Protein AF-A0A9P6GXA2-F1 (afdb_monomer_lite)

pLDDT: mean 76.92, std 13.91, range [44.19, 94.94]

Secondary structure (DSSP, 8-state):
-PPPPHHHHHHHHHHGGGS-HHHHHHHHHHHHHHHHHTT-HHHHHHHHHHIIIIIS--TT-HHHHHH--HHHHHTT--S---HHHHHHHHHHHHTT-SS--HHHHHHHHHHHHHHHHHHHHHHHHHHHHHHHTT-

Structure (mmCIF, N/CA/C/O backbone):
data_AF-A0A9P6GXA2-F1
#
_entry.id   AF-A0A9P6GXA2-F1
#
loop_
_atom_site.group_PDB
_atom_site.id
_atom_site.type_symbol
_atom_site.label_atom_id
_atom_site.label_alt_id
_atom_site.label_comp_id
_atom_site.label_asym_id
_atom_site.label_entity_id
_atom_site.label_seq_id
_atom_site.pdbx_PDB_ins_code
_atom_site.Cartn_x
_atom_site.Cartn_y
_atom_site.Cartn_z
_atom_site.occupancy
_atom_site.B_iso_or_equiv
_atom_site.auth_seq_id
_atom_site.auth_comp_id
_atom_site.auth_asym_id
_atom_site.auth_atom_id
_atom_site.pdbx_PDB_model_num
ATOM 1 N N . MET A 1 1 ? -3.232 3.946 -31.362 1.00 44.94 1 MET A N 1
ATOM 2 C CA . MET A 1 1 ? -2.798 3.600 -29.996 1.00 44.94 1 MET A CA 1
ATOM 3 C C . MET A 1 1 ? -3.045 4.827 -29.152 1.00 44.94 1 MET A C 1
ATOM 5 O O . MET A 1 1 ? -2.434 5.851 -29.426 1.00 44.94 1 MET A O 1
ATOM 9 N N . GLU A 1 2 ? -4.035 4.782 -28.261 1.00 52.75 2 GLU A N 1
ATOM 10 C CA . GLU A 1 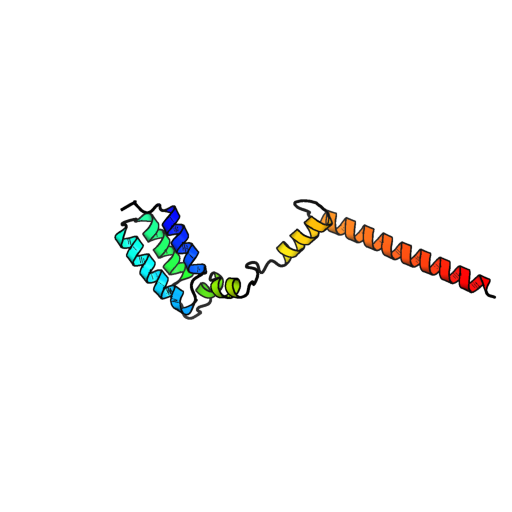2 ? -4.240 5.863 -27.295 1.00 52.75 2 GLU A CA 1
ATOM 11 C C . GLU A 1 2 ? -2.996 5.934 -26.415 1.00 52.75 2 GLU A C 1
ATOM 13 O O . GLU A 1 2 ? -2.642 4.933 -25.799 1.00 52.75 2 GLU A O 1
ATOM 18 N N . HIS A 1 3 ? -2.329 7.090 -26.384 1.00 58.34 3 HIS A N 1
ATOM 19 C CA . HIS A 1 3 ? -1.252 7.331 -25.431 1.00 58.34 3 HIS A CA 1
ATOM 20 C C . HIS A 1 3 ? -1.771 7.015 -24.033 1.00 58.34 3 HIS A C 1
ATOM 22 O O . HIS A 1 3 ? -2.741 7.631 -23.572 1.00 58.34 3 HIS A O 1
ATOM 28 N N . LEU A 1 4 ? -1.148 6.045 -23.365 1.00 63.56 4 LEU A N 1
ATOM 29 C CA . LEU A 1 4 ? -1.605 5.664 -22.046 1.00 63.56 4 LEU A CA 1
ATOM 30 C C . LEU A 1 4 ? -1.426 6.846 -21.088 1.00 63.56 4 LEU A C 1
ATOM 32 O O . LEU A 1 4 ? -0.326 7.344 -20.854 1.00 63.56 4 LEU A O 1
ATOM 36 N N . SER A 1 5 ? -2.538 7.309 -20.525 1.00 79.44 5 SER A N 1
ATOM 37 C CA . SER A 1 5 ? -2.517 8.344 -19.500 1.00 79.44 5 SER A CA 1
ATOM 38 C C . SER A 1 5 ? -1.617 7.901 -18.343 1.00 79.44 5 SER A C 1
ATOM 40 O O . SER A 1 5 ? -1.775 6.789 -17.838 1.00 79.44 5 SER A O 1
ATOM 42 N N . ILE A 1 6 ? -0.745 8.790 -17.853 1.00 82.25 6 ILE A N 1
ATOM 43 C CA . ILE A 1 6 ? 0.067 8.593 -16.633 1.00 82.25 6 ILE A CA 1
ATOM 44 C C . ILE A 1 6 ? -0.784 8.003 -15.495 1.00 82.25 6 ILE A C 1
ATOM 46 O O . ILE A 1 6 ? -0.375 7.077 -14.797 1.00 82.25 6 ILE A O 1
ATOM 50 N N . LYS A 1 7 ? -2.033 8.472 -15.370 1.00 85.75 7 LYS A N 1
ATOM 51 C CA . LYS A 1 7 ? -3.023 7.987 -14.400 1.00 85.75 7 LYS A CA 1
ATOM 52 C C . LYS A 1 7 ? -3.252 6.477 -14.479 1.00 85.75 7 LYS A C 1
ATOM 54 O O . LYS A 1 7 ? -3.468 5.840 -13.452 1.00 85.75 7 LYS A O 1
ATOM 59 N N . MET A 1 8 ? -3.272 5.909 -15.680 1.00 87.75 8 MET A N 1
ATOM 60 C CA . MET A 1 8 ? -3.495 4.482 -15.880 1.00 87.75 8 MET A CA 1
ATOM 61 C C . MET A 1 8 ? -2.277 3.670 -15.452 1.00 87.75 8 MET A C 1
ATOM 63 O O . MET A 1 8 ? -2.442 2.683 -14.742 1.00 87.75 8 MET A O 1
ATOM 67 N N . VAL A 1 9 ? -1.065 4.106 -15.798 1.00 85.50 9 VAL A N 1
ATOM 68 C CA . VAL A 1 9 ? 0.133 3.376 -15.369 1.00 85.50 9 VAL A CA 1
ATOM 69 C C . VAL A 1 9 ? 0.285 3.416 -13.854 1.00 85.50 9 VAL A C 1
ATOM 71 O O . VAL A 1 9 ? 0.537 2.386 -13.239 1.00 85.50 9 VAL A O 1
ATOM 74 N N . VAL A 1 10 ? 0.030 4.565 -13.224 1.00 89.12 10 VAL A N 1
ATOM 75 C CA . VAL A 1 10 ? 0.021 4.666 -11.757 1.00 89.12 10 VAL A CA 1
ATOM 76 C C . VAL A 1 10 ? -0.966 3.665 -11.147 1.00 89.12 10 VAL A C 1
ATOM 78 O O . VAL A 1 10 ? -0.633 2.972 -10.188 1.00 89.12 10 VAL A O 1
ATOM 81 N N . LYS A 1 11 ? -2.163 3.511 -11.731 1.00 92.12 11 LYS A N 1
ATOM 82 C CA . LYS A 1 11 ? -3.118 2.478 -11.299 1.00 92.12 11 LYS A CA 1
ATOM 83 C C . LYS A 1 11 ? -2.575 1.060 -11.488 1.00 92.12 11 LYS A C 1
ATOM 85 O O . LYS A 1 11 ? -2.796 0.229 -10.614 1.00 92.12 11 LYS A O 1
ATOM 90 N N . MET A 1 12 ? -1.872 0.782 -12.586 1.00 92.88 12 MET A N 1
ATOM 91 C CA . MET A 1 12 ? -1.249 -0.525 -12.828 1.00 92.88 12 MET A CA 1
ATOM 92 C C . MET A 1 12 ? -0.166 -0.834 -11.785 1.00 92.88 12 MET A C 1
ATOM 94 O O . MET A 1 12 ? -0.146 -1.941 -11.254 1.00 92.88 12 MET A O 1
ATOM 98 N N . ILE A 1 13 ? 0.661 0.146 -11.410 1.00 92.81 13 ILE A N 1
ATOM 99 C CA . ILE A 1 13 ? 1.657 -0.003 -10.334 1.00 92.81 13 ILE A CA 1
ATOM 100 C C . ILE A 1 13 ? 0.957 -0.341 -9.014 1.00 92.81 13 ILE A C 1
ATOM 102 O O . ILE A 1 13 ? 1.285 -1.337 -8.376 1.00 92.81 13 ILE A O 1
ATOM 106 N N . LEU A 1 14 ? -0.076 0.421 -8.638 1.00 93.00 14 LEU A N 1
ATOM 107 C CA . LEU A 1 14 ? -0.856 0.153 -7.422 1.00 93.00 14 LEU A CA 1
ATOM 108 C C . LEU A 1 14 ? -1.556 -1.215 -7.458 1.00 93.00 14 LEU A C 1
ATOM 110 O O . LEU A 1 14 ? -1.714 -1.863 -6.421 1.00 93.00 14 LEU A O 1
ATOM 114 N N . SER A 1 15 ? -1.961 -1.677 -8.643 1.00 94.94 15 SER A N 1
ATOM 115 C CA . SER A 1 15 ? -2.633 -2.967 -8.817 1.00 94.94 15 SER A CA 1
ATOM 116 C C . SER A 1 15 ? -1.736 -4.169 -8.517 1.00 94.94 15 SER A C 1
ATOM 118 O O . SER A 1 15 ? -2.258 -5.230 -8.177 1.00 94.94 15 SER A O 1
ATOM 120 N N . LEU A 1 16 ? -0.405 -3.996 -8.517 1.00 94.75 16 LEU A N 1
ATOM 121 C CA . LEU A 1 16 ? 0.535 -5.033 -8.080 1.00 94.75 16 LEU A CA 1
ATOM 122 C C . LEU A 1 16 ? 0.247 -5.507 -6.648 1.00 94.75 16 LEU A C 1
ATOM 124 O O . LEU A 1 16 ? 0.560 -6.643 -6.304 1.00 94.75 16 LEU A O 1
ATOM 128 N N . SER A 1 17 ? -0.392 -4.673 -5.817 1.00 93.38 17 SER A N 1
ATOM 129 C CA . SER A 1 17 ? -0.768 -5.042 -4.444 1.00 93.38 17 SER A CA 1
ATOM 130 C C . SER A 1 17 ? -1.799 -6.173 -4.388 1.00 93.38 17 SER A C 1
ATOM 132 O O . SER A 1 17 ? -1.908 -6.852 -3.369 1.00 93.38 17 SER A O 1
ATOM 134 N N . PHE A 1 18 ? -2.519 -6.411 -5.485 1.00 94.62 18 PHE A N 1
ATOM 135 C CA . PHE A 1 18 ? -3.509 -7.476 -5.633 1.00 94.62 18 PHE A CA 1
ATOM 136 C C . PHE A 1 18 ? -2.981 -8.681 -6.418 1.00 94.62 18 PHE A C 1
ATOM 138 O O . PHE A 1 18 ? -3.760 -9.560 -6.771 1.00 94.62 18 PHE A O 1
ATOM 145 N N . VAL A 1 19 ? -1.684 -8.741 -6.716 1.00 94.06 19 VAL A N 1
ATOM 146 C CA . VAL A 1 19 ? -1.073 -9.900 -7.378 1.00 94.06 19 VAL A CA 1
ATOM 147 C C . VAL A 1 19 ? -0.605 -10.897 -6.306 1.00 94.06 19 VAL A C 1
ATOM 149 O O . VAL A 1 19 ? -0.109 -10.458 -5.264 1.00 94.06 19 VAL A O 1
ATOM 152 N N . PRO A 1 20 ? -0.742 -12.221 -6.512 1.00 92.81 20 PRO A N 1
ATOM 153 C CA . PRO A 1 20 ? -0.181 -13.217 -5.600 1.00 92.81 20 PRO A CA 1
ATOM 154 C C . PRO A 1 20 ? 1.317 -12.996 -5.377 1.00 92.81 20 PRO A C 1
ATOM 156 O O . PRO A 1 20 ? 2.041 -12.734 -6.333 1.00 92.81 20 PRO A O 1
ATOM 159 N N . LEU A 1 21 ? 1.803 -13.146 -4.139 1.00 89.19 21 LEU A N 1
ATOM 160 C CA . LEU A 1 21 ? 3.204 -12.867 -3.775 1.00 89.19 21 LEU A CA 1
ATOM 161 C C . LEU A 1 21 ? 4.224 -13.549 -4.701 1.00 89.19 21 LEU A C 1
ATOM 163 O O . LEU A 1 21 ? 5.208 -12.924 -5.091 1.00 89.19 21 LEU A O 1
ATOM 167 N N . ASN A 1 22 ? 3.951 -14.795 -5.093 1.00 89.19 22 ASN A N 1
ATOM 168 C CA . ASN A 1 22 ? 4.813 -15.584 -5.978 1.00 89.19 22 ASN A CA 1
ATOM 169 C C . ASN A 1 22 ? 4.893 -15.012 -7.406 1.00 89.19 22 ASN A C 1
ATOM 171 O O . ASN A 1 22 ? 5.892 -15.207 -8.093 1.00 89.19 22 ASN A O 1
ATOM 175 N N . ASP A 1 23 ? 3.866 -14.276 -7.832 1.00 92.31 23 ASP A N 1
ATOM 176 C CA . ASP A 1 23 ? 3.725 -13.755 -9.191 1.00 92.31 23 ASP A CA 1
ATOM 177 C C . ASP A 1 23 ? 4.030 -12.252 -9.287 1.00 92.31 23 ASP A C 1
ATOM 179 O O . ASP A 1 23 ? 4.277 -11.749 -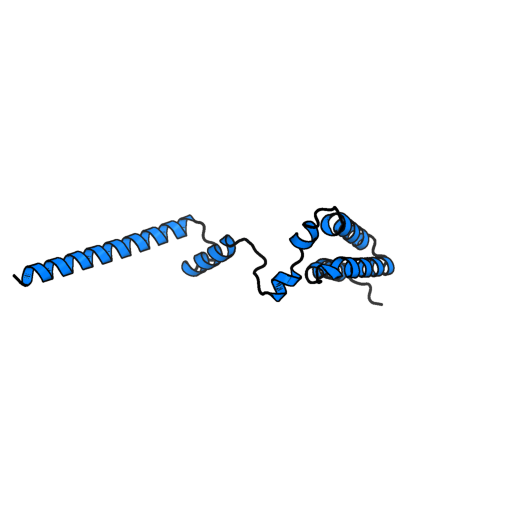10.385 1.00 92.31 23 ASP A O 1
ATOM 183 N N . VAL A 1 24 ? 4.048 -11.517 -8.164 1.00 91.94 24 VAL A N 1
ATOM 184 C CA . VAL A 1 24 ? 4.242 -10.051 -8.118 1.00 91.94 24 VAL A CA 1
ATOM 185 C C . VAL A 1 24 ? 5.469 -9.618 -8.916 1.00 91.94 24 VAL A C 1
ATOM 187 O O . VAL A 1 24 ? 5.370 -8.710 -9.739 1.00 91.94 24 VAL A O 1
ATOM 190 N N . LEU A 1 25 ? 6.614 -10.279 -8.719 1.00 91.19 25 LEU A N 1
ATOM 191 C CA . LEU A 1 25 ? 7.860 -9.930 -9.409 1.00 91.19 25 LEU A CA 1
ATOM 192 C C . LEU A 1 25 ? 7.776 -10.184 -10.922 1.00 91.19 25 LEU A C 1
ATOM 194 O O . LEU A 1 25 ? 8.290 -9.397 -11.718 1.00 91.19 25 LEU A O 1
ATOM 198 N N . ILE A 1 26 ? 7.079 -11.248 -11.328 1.00 92.31 26 ILE A N 1
ATOM 199 C CA . ILE A 1 26 ? 6.876 -11.601 -12.737 1.00 92.31 26 ILE A CA 1
ATOM 200 C C . ILE A 1 26 ? 5.986 -10.552 -13.412 1.00 92.31 26 ILE A C 1
ATOM 202 O O . ILE A 1 26 ? 6.296 -10.072 -14.506 1.00 92.31 26 ILE A O 1
ATOM 206 N N . VAL A 1 27 ? 4.886 -10.168 -12.761 1.00 94.38 27 VAL A N 1
ATOM 207 C CA . VAL A 1 27 ? 3.954 -9.158 -13.279 1.00 94.38 27 VAL A CA 1
ATOM 208 C C . VAL A 1 27 ? 4.604 -7.774 -13.305 1.00 94.38 27 VAL A C 1
ATOM 210 O O . VAL A 1 27 ? 4.467 -7.062 -14.299 1.00 94.38 27 VAL A O 1
ATOM 213 N N . ALA A 1 28 ? 5.382 -7.417 -12.282 1.00 93.50 28 ALA A N 1
ATOM 214 C CA . ALA A 1 28 ? 6.138 -6.169 -12.246 1.00 93.50 28 ALA A CA 1
ATOM 215 C C . ALA A 1 28 ? 7.150 -6.078 -13.402 1.00 93.50 28 ALA A C 1
ATOM 217 O O . ALA A 1 28 ? 7.224 -5.054 -14.080 1.00 93.50 28 ALA A O 1
ATOM 218 N N . ALA A 1 29 ? 7.873 -7.162 -13.702 1.00 93.00 29 ALA A N 1
ATOM 219 C CA . ALA A 1 29 ? 8.796 -7.199 -14.835 1.00 93.00 29 ALA A CA 1
ATOM 220 C C . ALA A 1 29 ? 8.082 -7.010 -16.188 1.00 93.00 29 ALA A C 1
ATOM 222 O O . ALA A 1 29 ? 8.612 -6.343 -17.080 1.00 93.00 29 ALA A O 1
ATOM 223 N N . ARG A 1 30 ? 6.868 -7.559 -16.348 1.00 94.12 30 ARG A N 1
ATOM 224 C CA . ARG A 1 30 ? 6.032 -7.335 -17.542 1.00 94.12 30 ARG A CA 1
ATOM 225 C C . ARG A 1 30 ? 5.577 -5.881 -17.647 1.00 94.12 30 ARG A C 1
ATOM 227 O O . ARG A 1 30 ? 5.687 -5.296 -18.720 1.00 94.12 30 ARG A O 1
ATOM 234 N N . LEU A 1 31 ? 5.130 -5.295 -16.536 1.00 92.81 31 LEU A N 1
ATOM 235 C CA . LEU A 1 31 ? 4.718 -3.894 -16.484 1.00 92.81 31 LEU A CA 1
ATOM 236 C C . LEU A 1 31 ? 5.879 -2.954 -16.841 1.00 92.81 31 LEU A C 1
ATOM 238 O O . LEU A 1 31 ? 5.688 -2.039 -17.633 1.00 92.81 31 LEU A O 1
ATOM 242 N N . LYS A 1 32 ? 7.098 -3.226 -16.357 1.00 92.12 32 LYS A N 1
ATOM 243 C CA . LYS A 1 32 ? 8.291 -2.446 -16.720 1.00 92.12 32 LYS A CA 1
ATOM 244 C C . LYS A 1 32 ? 8.534 -2.417 -18.230 1.00 92.12 32 LYS A C 1
ATOM 246 O O . LYS A 1 32 ? 8.779 -1.350 -18.782 1.00 92.12 32 LYS A O 1
ATOM 251 N N . ARG A 1 33 ? 8.450 -3.572 -18.905 1.00 91.75 33 ARG A N 1
ATOM 252 C CA . ARG A 1 33 ? 8.628 -3.651 -20.369 1.00 91.75 33 ARG A CA 1
ATOM 253 C C . ARG A 1 33 ? 7.600 -2.799 -21.103 1.00 91.75 33 ARG A C 1
ATOM 255 O O . ARG A 1 33 ? 7.974 -2.016 -21.965 1.00 91.75 33 ARG A O 1
ATOM 262 N N . TYR A 1 34 ? 6.342 -2.895 -20.689 1.00 88.75 34 TYR A N 1
ATOM 263 C CA . TYR A 1 34 ? 5.260 -2.107 -21.266 1.00 88.75 34 TYR A CA 1
ATOM 264 C C . TYR A 1 34 ? 5.472 -0.590 -21.083 1.00 88.75 34 TYR A C 1
ATOM 266 O O . TYR A 1 34 ? 5.282 0.182 -22.015 1.00 88.75 34 TYR A O 1
ATOM 274 N N . ILE A 1 35 ? 5.953 -0.148 -19.914 1.00 89.38 35 ILE A N 1
ATOM 275 C CA . ILE A 1 35 ? 6.273 1.270 -19.657 1.00 89.38 35 ILE A CA 1
ATOM 276 C C . ILE A 1 35 ? 7.404 1.775 -20.566 1.00 89.38 35 ILE A C 1
ATOM 278 O O . ILE A 1 35 ? 7.349 2.908 -21.049 1.00 89.38 35 ILE A O 1
ATOM 282 N N . ILE A 1 36 ? 8.418 0.939 -20.807 1.00 89.31 36 ILE A N 1
ATOM 283 C CA . ILE A 1 36 ? 9.538 1.261 -21.703 1.00 89.31 36 ILE A CA 1
ATOM 284 C C . ILE A 1 36 ? 9.048 1.413 -23.150 1.00 89.31 36 ILE A C 1
ATOM 286 O O . ILE A 1 36 ? 9.447 2.358 -23.831 1.00 89.31 36 ILE A O 1
ATOM 290 N N . GLU A 1 37 ? 8.171 0.517 -23.611 1.00 87.38 37 GLU A N 1
ATOM 291 C CA . GLU A 1 37 ? 7.573 0.570 -24.954 1.00 87.38 37 GLU A CA 1
ATOM 292 C C . GLU A 1 37 ? 6.781 1.868 -25.178 1.00 87.38 37 GLU A C 1
ATOM 294 O O . GLU A 1 37 ? 6.881 2.478 -26.244 1.00 87.38 37 GLU A O 1
ATOM 299 N N . GLU A 1 38 ? 6.095 2.349 -24.140 1.00 80.88 38 GLU A N 1
ATOM 300 C CA . GLU A 1 38 ? 5.285 3.569 -24.179 1.00 80.88 38 GLU A CA 1
ATOM 301 C C . GLU A 1 38 ? 6.111 4.873 -24.096 1.00 80.88 38 GLU A C 1
ATOM 303 O O . GLU A 1 38 ? 5.563 5.973 -24.197 1.00 80.88 38 GLU A O 1
ATOM 308 N N . LYS A 1 39 ? 7.440 4.769 -23.924 1.00 79.44 39 LYS A N 1
ATOM 309 C CA . LYS A 1 39 ? 8.413 5.884 -23.887 1.00 79.44 39 LYS A CA 1
ATOM 310 C C . LYS A 1 39 ? 8.089 6.997 -22.878 1.00 79.44 39 LYS A C 1
ATOM 312 O O . LYS A 1 39 ? 8.481 8.148 -23.069 1.00 79.44 39 LYS A O 1
ATOM 317 N N . SER A 1 40 ? 7.399 6.673 -21.785 1.00 80.69 40 SER A N 1
ATOM 318 C CA . SER A 1 40 ? 7.081 7.643 -20.732 1.00 80.69 40 SER A CA 1
ATOM 319 C C . SER A 1 40 ? 8.191 7.690 -19.678 1.00 80.69 40 SER A C 1
ATOM 321 O O . SER A 1 40 ? 8.249 6.843 -18.788 1.00 80.69 40 SER A O 1
ATOM 323 N N . VAL A 1 41 ? 9.076 8.688 -19.778 1.00 84.06 41 VAL A N 1
ATOM 324 C CA . VAL A 1 41 ? 10.242 8.839 -18.884 1.00 84.06 41 VAL A CA 1
ATOM 325 C C . VAL A 1 41 ? 9.819 9.032 -17.425 1.00 84.06 41 VAL A C 1
ATOM 327 O O . VAL A 1 41 ? 10.310 8.318 -16.557 1.00 84.06 41 VAL A O 1
ATOM 330 N N . ASP A 1 42 ? 8.860 9.922 -17.152 1.00 85.69 42 ASP A N 1
ATOM 331 C CA . ASP A 1 42 ? 8.413 10.218 -15.780 1.00 85.69 42 ASP A CA 1
ATOM 332 C C . ASP A 1 42 ? 7.866 8.976 -15.067 1.00 85.69 42 ASP A C 1
ATOM 334 O O . ASP A 1 42 ? 8.138 8.713 -13.894 1.00 85.69 42 ASP A O 1
ATOM 338 N N . VAL A 1 43 ? 7.091 8.183 -15.804 1.00 87.06 43 VAL A N 1
ATOM 339 C CA . VAL A 1 43 ? 6.469 6.963 -15.298 1.00 87.06 43 VAL A CA 1
ATOM 340 C C . VAL A 1 43 ? 7.502 5.859 -15.108 1.00 87.06 43 VAL A C 1
ATOM 342 O O . VAL A 1 43 ? 7.405 5.097 -14.147 1.00 87.06 43 VAL A O 1
ATOM 345 N N . LEU A 1 44 ? 8.502 5.786 -15.989 1.00 90.31 44 LEU A N 1
ATOM 346 C CA . LEU A 1 44 ? 9.622 4.871 -15.826 1.00 90.31 44 LEU A CA 1
ATOM 347 C C . LEU A 1 44 ? 10.420 5.207 -14.562 1.00 90.31 44 LEU A C 1
ATOM 349 O O . LEU A 1 44 ? 10.646 4.309 -13.758 1.00 90.31 44 LEU A O 1
ATOM 353 N N . CYS A 1 45 ? 10.751 6.480 -14.325 1.00 90.69 45 CYS A N 1
ATOM 354 C CA . CYS A 1 45 ? 11.438 6.904 -13.102 1.00 90.69 45 CYS A CA 1
ATOM 355 C C . CYS A 1 45 ? 10.634 6.561 -11.839 1.00 90.69 45 CYS A C 1
ATOM 357 O O . CYS A 1 45 ? 11.193 6.055 -10.866 1.00 90.69 45 CYS A O 1
ATOM 359 N N . LEU A 1 46 ? 9.313 6.779 -11.860 1.00 90.31 46 LEU A N 1
ATOM 360 C CA . LEU A 1 46 ? 8.428 6.377 -10.764 1.00 90.31 46 LEU A CA 1
ATOM 361 C C . LEU A 1 46 ? 8.463 4.860 -10.532 1.00 90.31 46 LEU A C 1
ATOM 363 O O . LEU A 1 46 ? 8.531 4.407 -9.389 1.00 90.31 46 LEU A O 1
ATOM 367 N N . PHE A 1 47 ? 8.399 4.075 -11.609 1.00 92.62 47 PHE A N 1
ATOM 368 C CA . PHE A 1 47 ? 8.435 2.620 -11.524 1.00 92.62 47 PHE A CA 1
ATOM 369 C C . PHE A 1 47 ? 9.777 2.116 -10.989 1.00 92.62 47 PHE A C 1
ATOM 371 O O . PHE A 1 47 ? 9.799 1.204 -10.171 1.00 92.62 47 PHE A O 1
ATOM 378 N N . GLU A 1 48 ? 10.891 2.698 -11.427 1.00 92.00 48 GLU A N 1
ATOM 379 C CA . GLU A 1 48 ? 12.233 2.324 -10.977 1.00 92.00 48 GLU A CA 1
ATOM 380 C C . GLU A 1 48 ? 12.441 2.633 -9.498 1.00 92.00 48 GLU A C 1
ATOM 382 O O . GLU A 1 48 ? 12.896 1.762 -8.761 1.00 92.00 48 GLU A O 1
ATOM 387 N N . TRP A 1 49 ? 11.999 3.806 -9.035 1.00 91.81 49 TRP A N 1
ATOM 388 C CA . TRP A 1 49 ? 11.968 4.114 -7.606 1.00 91.81 49 TRP A CA 1
ATOM 389 C C . TRP A 1 49 ? 11.137 3.087 -6.823 1.00 91.81 49 TRP A C 1
ATOM 391 O O . TRP A 1 49 ? 11.602 2.548 -5.818 1.00 91.81 49 TRP A O 1
ATOM 401 N N . PHE A 1 50 ? 9.927 2.768 -7.300 1.00 91.31 50 PHE A N 1
ATOM 402 C CA . PHE A 1 50 ? 9.070 1.769 -6.658 1.00 91.31 50 PHE A CA 1
ATOM 403 C C . PHE A 1 50 ? 9.738 0.390 -6.628 1.00 91.31 50 PHE A C 1
ATOM 405 O O . PHE A 1 50 ? 9.652 -0.325 -5.631 1.00 91.31 50 PHE A O 1
ATOM 412 N N . GLN A 1 51 ? 10.421 0.020 -7.709 1.00 90.75 51 GLN A N 1
ATOM 413 C CA . GLN A 1 51 ? 11.129 -1.244 -7.813 1.00 90.75 51 GLN A CA 1
ATOM 414 C C . GLN A 1 51 ? 12.235 -1.345 -6.760 1.00 90.75 51 GLN A C 1
ATOM 416 O O . GLN A 1 51 ? 12.277 -2.335 -6.030 1.00 90.75 51 GLN A O 1
ATOM 421 N N . THR A 1 52 ? 13.072 -0.321 -6.628 1.00 88.62 52 THR A N 1
ATOM 422 C CA . THR A 1 52 ? 14.158 -0.307 -5.643 1.00 88.62 52 THR A CA 1
ATOM 423 C C . THR A 1 52 ? 13.640 -0.277 -4.208 1.00 88.62 52 THR A C 1
ATOM 425 O O . THR A 1 52 ? 14.117 -1.021 -3.350 1.00 88.62 52 THR A O 1
ATOM 428 N N . GLU A 1 53 ? 12.607 0.516 -3.931 1.00 88.00 53 GLU A N 1
ATOM 429 C CA . GLU A 1 53 ? 12.116 0.660 -2.563 1.00 88.00 53 GLU A CA 1
ATOM 430 C C . GLU A 1 53 ? 11.313 -0.565 -2.096 1.00 88.00 53 GLU A C 1
ATOM 432 O O . GLU A 1 53 ? 11.491 -1.028 -0.964 1.00 88.00 53 GLU A O 1
ATOM 437 N N . TYR A 1 54 ? 10.461 -1.119 -2.969 1.00 88.00 54 TYR A N 1
ATOM 438 C CA . TYR A 1 54 ? 9.397 -2.056 -2.592 1.00 88.00 54 TYR A CA 1
ATOM 439 C C . TYR A 1 54 ? 9.470 -3.448 -3.233 1.00 88.00 54 TYR A C 1
ATOM 441 O O . TYR A 1 54 ? 8.791 -4.349 -2.726 1.00 88.00 54 TYR A O 1
ATOM 449 N N . LEU A 1 55 ? 10.248 -3.643 -4.308 1.00 85.69 55 LEU A N 1
ATOM 450 C CA . LEU A 1 55 ? 10.360 -4.924 -5.029 1.00 85.69 55 LEU A CA 1
ATOM 451 C C . LEU A 1 55 ? 11.745 -5.580 -4.942 1.00 85.69 55 LEU A C 1
ATOM 453 O O . LEU A 1 55 ? 11.831 -6.791 -5.136 1.00 85.69 55 LEU A O 1
ATOM 457 N N . GLU A 1 56 ? 12.820 -4.829 -4.692 1.00 78.31 56 GLU A N 1
ATOM 458 C CA . GLU A 1 56 ? 14.171 -5.397 -4.662 1.00 78.31 56 GLU A CA 1
ATOM 459 C C . GLU A 1 56 ? 14.358 -6.421 -3.529 1.00 78.31 56 GLU A C 1
ATOM 461 O O . GLU A 1 56 ? 13.977 -6.216 -2.371 1.00 78.31 56 GLU A O 1
ATOM 466 N N . ASN A 1 57 ? 14.955 -7.553 -3.918 1.00 59.88 57 ASN A N 1
ATOM 467 C CA . ASN A 1 57 ? 15.170 -8.759 -3.124 1.00 59.88 57 ASN A CA 1
ATOM 468 C C . ASN A 1 57 ? 16.336 -8.590 -2.146 1.00 59.88 57 ASN A C 1
ATOM 470 O O . ASN A 1 57 ? 17.340 -9.295 -2.253 1.00 59.88 57 ASN A O 1
ATOM 474 N N . ASP A 1 58 ? 16.215 -7.682 -1.182 1.00 55.50 58 ASP A N 1
ATOM 475 C CA . ASP A 1 58 ? 17.069 -7.788 -0.006 1.00 55.50 58 ASP A CA 1
ATOM 476 C C . ASP A 1 58 ? 16.504 -8.876 0.920 1.00 55.50 58 ASP A C 1
ATOM 478 O O . ASP A 1 58 ? 15.287 -8.982 1.123 1.00 55.50 58 ASP A O 1
ATOM 482 N N . VAL A 1 59 ? 17.399 -9.711 1.446 1.00 49.56 59 VAL A N 1
ATOM 483 C CA . VAL A 1 59 ? 17.239 -11.107 1.917 1.00 49.56 59 VAL A CA 1
ATOM 484 C C . VAL A 1 59 ? 16.191 -11.294 3.036 1.00 49.56 59 VAL A C 1
ATOM 486 O O . VAL A 1 59 ? 15.905 -12.406 3.474 1.00 49.56 59 VAL A O 1
ATOM 489 N N . SER A 1 60 ? 15.539 -10.217 3.479 1.00 53.62 60 SER A N 1
ATOM 490 C CA . SER A 1 60 ? 14.496 -10.232 4.500 1.00 53.62 60 SER A CA 1
ATOM 491 C C . SER A 1 60 ? 13.050 -10.244 3.995 1.00 53.62 60 SER A C 1
ATOM 493 O O . SER A 1 60 ? 12.192 -10.371 4.851 1.00 53.62 60 SER A O 1
ATOM 495 N N . SER A 1 61 ? 12.738 -10.130 2.690 1.00 58.47 61 SER A N 1
ATOM 496 C CA . SER A 1 61 ? 11.398 -10.327 2.047 1.00 58.47 61 SER A CA 1
ATOM 497 C C . SER A 1 61 ? 10.139 -9.679 2.689 1.00 58.47 61 SER A C 1
ATOM 499 O O . SER A 1 61 ? 9.033 -9.779 2.157 1.00 58.47 61 SER A O 1
ATOM 501 N N . LYS A 1 62 ? 10.279 -8.922 3.783 1.00 65.38 62 LYS A N 1
ATOM 502 C CA . LYS A 1 62 ? 9.196 -8.276 4.540 1.00 65.38 62 LYS A CA 1
ATOM 503 C C . LYS A 1 62 ? 8.566 -7.114 3.778 1.00 65.38 62 LYS A C 1
ATOM 505 O O . LYS A 1 62 ? 7.432 -6.747 4.067 1.00 65.38 62 LYS A O 1
ATOM 510 N N . LYS A 1 63 ? 9.284 -6.550 2.801 1.00 77.25 63 LYS A N 1
ATOM 511 C CA . LYS A 1 63 ? 8.849 -5.377 2.039 1.00 77.25 63 LYS A CA 1
ATOM 512 C C . LYS A 1 63 ? 7.621 -5.674 1.182 1.00 77.25 63 LYS A C 1
ATOM 514 O O . LYS A 1 63 ? 6.626 -4.982 1.328 1.00 77.25 63 LYS A O 1
ATOM 519 N N . ILE A 1 64 ? 7.644 -6.729 0.362 1.00 85.12 64 ILE A N 1
ATOM 520 C CA . ILE A 1 64 ? 6.489 -7.090 -0.483 1.00 85.12 64 ILE A CA 1
ATOM 521 C C . ILE A 1 64 ? 5.289 -7.473 0.386 1.00 85.12 64 ILE A C 1
ATOM 523 O O . ILE A 1 64 ? 4.178 -7.005 0.158 1.00 85.12 64 ILE A O 1
ATOM 527 N N . VAL A 1 65 ? 5.525 -8.261 1.437 1.00 83.44 65 VAL A N 1
ATOM 528 C CA . VAL A 1 65 ? 4.479 -8.687 2.381 1.00 83.44 65 VAL A CA 1
ATOM 529 C C . VAL A 1 65 ? 3.821 -7.499 3.096 1.00 83.44 65 VAL A C 1
ATOM 531 O O . VAL A 1 65 ? 2.644 -7.571 3.438 1.00 83.44 65 VAL A O 1
ATOM 534 N N . PHE A 1 66 ? 4.550 -6.400 3.309 1.00 82.31 66 PHE A N 1
ATOM 535 C CA . PHE A 1 66 ? 4.030 -5.209 3.979 1.00 82.31 66 PHE A CA 1
ATOM 536 C C . PHE A 1 66 ? 2.921 -4.505 3.182 1.00 82.31 66 PHE A C 1
ATOM 538 O O . PHE A 1 66 ? 1.916 -4.108 3.770 1.00 82.31 66 PHE A O 1
ATOM 545 N N . TRP A 1 67 ? 3.085 -4.352 1.865 1.00 87.12 67 TRP A N 1
ATOM 546 C CA . TRP A 1 67 ? 2.138 -3.604 1.023 1.00 87.12 67 TRP A CA 1
ATOM 547 C C . TRP A 1 67 ? 1.234 -4.491 0.159 1.00 87.12 67 TRP A C 1
ATOM 549 O O . TRP A 1 67 ? 0.224 -4.011 -0.360 1.00 87.12 67 TRP A O 1
ATOM 559 N N . ASN A 1 68 ? 1.557 -5.774 -0.007 1.00 90.31 68 ASN A N 1
ATOM 560 C CA . ASN A 1 68 ? 0.699 -6.708 -0.722 1.00 90.31 68 ASN A CA 1
ATOM 561 C C . ASN A 1 68 ? -0.567 -7.023 0.092 1.00 90.31 68 ASN A C 1
ATOM 563 O O . ASN A 1 68 ? -0.522 -7.330 1.283 1.00 90.31 68 ASN A O 1
ATOM 567 N N . VAL A 1 69 ? -1.718 -6.964 -0.572 1.00 90.88 69 VAL A N 1
ATOM 568 C CA . VAL A 1 69 ? -3.038 -7.169 0.034 1.00 90.88 69 VAL A CA 1
ATOM 569 C C . VAL A 1 69 ? -3.793 -8.341 -0.585 1.00 90.88 69 VAL A C 1
ATOM 571 O O . VAL A 1 69 ? -4.971 -8.511 -0.270 1.00 90.88 69 VAL A O 1
ATOM 574 N N . PHE A 1 70 ? -3.160 -9.150 -1.441 1.00 92.25 70 PHE A N 1
ATOM 575 C CA . PHE A 1 70 ? -3.818 -10.253 -2.146 1.00 92.25 70 PHE A CA 1
ATOM 576 C C . PHE A 1 70 ? -4.475 -11.238 -1.170 1.00 92.25 70 PHE A C 1
ATOM 578 O O . PHE A 1 70 ? -5.696 -11.397 -1.182 1.00 92.25 70 PHE A O 1
ATOM 585 N N . GLU A 1 71 ? -3.694 -11.823 -0.257 1.00 88.06 71 GLU A N 1
ATOM 586 C CA . GLU A 1 71 ? -4.216 -12.799 0.711 1.00 88.06 71 GLU A CA 1
ATOM 587 C C . GLU A 1 71 ? -5.227 -12.169 1.678 1.00 88.06 71 GLU A C 1
ATOM 589 O O . GLU A 1 71 ? -6.270 -12.758 1.950 1.00 88.06 71 GLU A O 1
ATOM 594 N N . ARG A 1 72 ? -4.990 -10.928 2.129 1.00 85.25 72 ARG A N 1
ATOM 595 C CA . ARG A 1 72 ? -5.943 -10.202 2.991 1.00 85.25 72 ARG A CA 1
ATOM 596 C C . ARG A 1 72 ? -7.285 -9.985 2.298 1.00 85.25 72 ARG A C 1
ATOM 598 O O . ARG A 1 72 ? -8.327 -10.191 2.909 1.00 85.25 72 ARG A O 1
ATOM 605 N N . THR A 1 73 ? -7.260 -9.592 1.026 1.00 88.00 73 THR A N 1
ATOM 606 C CA . THR A 1 73 ? -8.468 -9.361 0.222 1.00 88.00 73 THR A CA 1
ATOM 607 C C . THR A 1 73 ? -9.224 -10.667 0.008 1.00 88.00 73 THR A C 1
ATOM 609 O O . THR A 1 73 ? -10.437 -10.703 0.191 1.00 88.00 73 THR A O 1
ATOM 612 N N . ARG A 1 74 ? -8.509 -11.754 -0.300 1.00 88.94 74 ARG A N 1
ATOM 613 C CA . ARG A 1 74 ? -9.080 -13.098 -0.454 1.00 88.94 74 ARG A CA 1
ATOM 614 C C . ARG A 1 74 ? -9.721 -13.619 0.837 1.00 88.94 74 ARG A C 1
ATOM 616 O O . ARG A 1 74 ? -10.726 -14.318 0.776 1.00 88.94 74 ARG A O 1
ATOM 623 N N . GLN A 1 75 ? -9.148 -13.285 1.991 1.00 87.94 75 GLN A N 1
ATOM 624 C CA . GLN A 1 75 ? -9.614 -13.725 3.310 1.00 87.94 75 GLN A CA 1
ATOM 625 C C . GLN A 1 75 ? -10.584 -12.735 3.980 1.00 87.94 75 GLN A C 1
ATOM 627 O O . GLN A 1 75 ? -10.942 -12.932 5.137 1.00 87.94 75 GLN A O 1
ATOM 632 N N . TYR A 1 76 ? -11.004 -11.669 3.285 1.00 82.56 76 TYR A N 1
ATOM 633 C CA . TYR A 1 76 ? -11.838 -10.593 3.842 1.00 82.56 76 TYR A CA 1
ATOM 634 C C . TYR A 1 76 ? -11.265 -9.956 5.126 1.00 82.56 76 TYR A C 1
ATOM 636 O O . TYR A 1 76 ? -12.004 -9.454 5.973 1.00 82.56 76 TYR A O 1
ATOM 644 N N . ILE A 1 77 ? -9.936 -9.939 5.268 1.00 79.94 77 ILE A N 1
ATOM 645 C CA . ILE A 1 77 ? -9.253 -9.335 6.413 1.00 79.94 77 ILE A CA 1
ATOM 646 C C . ILE A 1 77 ? -9.152 -7.817 6.195 1.00 79.94 77 ILE A C 1
ATOM 648 O O . ILE A 1 77 ? -8.661 -7.378 5.146 1.00 79.94 77 ILE A O 1
ATOM 652 N N . PRO A 1 78 ? -9.552 -6.989 7.179 1.00 71.31 78 PRO A N 1
ATOM 653 C CA . PRO A 1 78 ? -9.396 -5.541 7.109 1.00 71.31 78 PRO A CA 1
ATOM 654 C C . PRO A 1 78 ? -7.947 -5.114 6.820 1.00 71.31 78 PRO A C 1
ATOM 656 O O . PRO A 1 78 ? -6.982 -5.676 7.345 1.00 71.31 78 PRO A O 1
ATOM 659 N N . ARG A 1 79 ? -7.786 -4.086 5.974 1.00 65.81 79 ARG A N 1
ATOM 660 C CA . ARG A 1 79 ? -6.464 -3.554 5.589 1.00 65.81 79 ARG A CA 1
ATOM 661 C C . ARG A 1 79 ? -5.780 -2.775 6.713 1.00 65.81 79 ARG A C 1
ATOM 663 O O . ARG A 1 79 ? -4.566 -2.614 6.671 1.00 65.81 79 ARG A O 1
ATOM 670 N N . THR A 1 80 ? -6.537 -2.297 7.699 1.00 59.31 80 THR A N 1
ATOM 671 C CA . THR A 1 80 ? -6.001 -1.518 8.814 1.00 59.31 80 THR A CA 1
ATOM 672 C C . THR A 1 80 ? -5.767 -2.437 10.016 1.00 59.31 80 THR A C 1
ATOM 674 O O . THR A 1 80 ? -6.649 -3.178 10.439 1.00 59.31 80 THR A O 1
ATOM 677 N N . THR A 1 81 ? -4.565 -2.386 10.595 1.00 53.91 81 THR A N 1
ATOM 678 C CA . THR A 1 81 ? -4.323 -2.824 11.986 1.00 53.91 81 THR A CA 1
ATOM 679 C C . THR A 1 81 ? -4.873 -1.816 12.991 1.00 53.91 81 THR A C 1
ATOM 681 O O . THR A 1 81 ? -4.769 -2.015 14.198 1.00 53.91 81 THR A O 1
ATOM 684 N N . ASN A 1 82 ? -5.456 -0.723 12.497 1.00 59.25 82 ASN A N 1
ATOM 685 C CA . ASN A 1 82 ? -6.006 0.349 13.290 1.00 59.25 82 ASN A CA 1
ATOM 686 C C . ASN A 1 82 ? -7.374 -0.085 13.837 1.00 59.25 82 ASN A C 1
ATOM 688 O O . ASN A 1 82 ? -8.423 0.417 13.438 1.00 59.25 82 ASN A O 1
ATOM 692 N N . SER A 1 83 ? -7.361 -1.052 14.757 1.00 57.12 83 SER A N 1
ATOM 693 C CA . SER A 1 83 ? -8.511 -1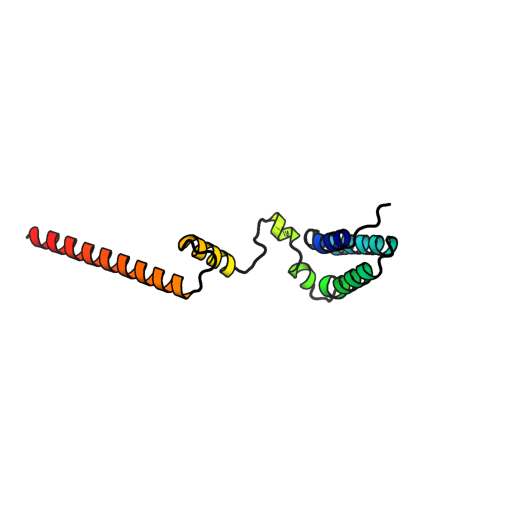.390 15.600 1.00 57.12 83 SER A CA 1
ATOM 694 C C . SER A 1 83 ? -9.085 -0.136 16.260 1.00 57.12 83 SER A C 1
ATOM 696 O O . SER A 1 83 ? -10.297 -0.034 16.422 1.00 57.12 83 SER A O 1
ATOM 698 N N . LEU A 1 84 ? -8.230 0.855 16.537 1.00 58.78 84 LEU A N 1
ATOM 699 C CA . LEU A 1 84 ? -8.607 2.195 16.973 1.00 58.78 84 LEU A CA 1
ATOM 700 C C . LEU A 1 84 ? -9.501 2.927 15.966 1.00 58.78 84 LEU A C 1
ATOM 702 O O . LEU A 1 84 ? -10.434 3.570 16.404 1.00 58.78 84 LEU A O 1
ATOM 706 N N . GLU A 1 85 ? -9.311 2.823 14.650 1.00 62.53 85 GLU A N 1
ATOM 707 C CA . GLU A 1 85 ? -10.211 3.455 13.665 1.00 62.53 85 GLU A CA 1
ATOM 708 C C . GLU A 1 85 ? -11.596 2.802 13.650 1.00 62.53 85 GLU A C 1
ATOM 710 O O . GLU A 1 85 ? -12.614 3.489 13.561 1.00 62.53 85 GLU A O 1
ATOM 715 N N . VAL A 1 86 ? -11.637 1.471 13.757 1.00 63.41 86 VAL A N 1
ATOM 716 C CA . VAL A 1 86 ? -12.892 0.711 13.857 1.00 63.41 86 VAL A CA 1
ATOM 717 C C . VAL A 1 86 ? -13.607 1.054 15.162 1.00 63.41 86 VAL A C 1
ATOM 719 O O . VAL A 1 86 ? -14.808 1.313 15.155 1.00 63.41 86 VAL A O 1
ATOM 722 N N . TYR A 1 87 ? -12.859 1.138 16.260 1.00 63.81 87 TYR A N 1
ATOM 723 C CA . TYR A 1 87 ? -13.353 1.546 17.569 1.00 63.81 87 TYR A CA 1
ATOM 724 C C . TYR A 1 87 ? -13.827 3.007 17.574 1.00 63.81 87 TYR A C 1
ATOM 726 O O . TYR A 1 87 ? -14.943 3.281 17.998 1.00 63.81 87 TYR A O 1
ATOM 734 N N . HIS A 1 88 ? -13.060 3.939 17.003 1.00 67.25 88 HIS A N 1
ATOM 735 C CA . HIS A 1 88 ? -13.450 5.340 16.827 1.00 67.25 88 HIS A CA 1
ATOM 736 C C . HIS A 1 88 ? -14.710 5.467 15.972 1.00 67.25 88 HIS A C 1
ATOM 738 O O . HIS A 1 88 ? -15.593 6.246 16.310 1.00 67.25 88 HIS A O 1
ATOM 744 N N . ARG A 1 89 ? -14.836 4.695 14.886 1.00 67.81 89 ARG A N 1
ATOM 745 C CA . ARG A 1 89 ? -16.059 4.667 14.075 1.00 67.81 89 ARG A CA 1
ATOM 746 C C . ARG A 1 89 ? -17.244 4.139 14.880 1.00 67.81 89 ARG A C 1
ATOM 748 O O . ARG A 1 89 ? -18.326 4.710 14.784 1.00 67.81 89 ARG A O 1
ATOM 755 N N . HIS A 1 90 ? -17.052 3.081 15.662 1.00 69.81 90 HIS A N 1
ATOM 756 C CA . HIS A 1 90 ? -18.101 2.525 16.511 1.00 69.81 90 HIS A CA 1
ATOM 757 C C . HIS A 1 90 ? -18.555 3.537 17.574 1.00 69.81 90 HIS A C 1
ATOM 759 O O . HIS A 1 90 ? -19.746 3.791 17.702 1.00 69.81 90 HIS A O 1
ATOM 765 N N . LEU A 1 91 ? -17.614 4.207 18.240 1.00 69.19 91 LEU A N 1
ATOM 766 C CA . LEU A 1 91 ? -17.887 5.256 19.225 1.00 69.19 91 LEU A CA 1
ATOM 767 C C . LEU A 1 91 ? -18.553 6.496 18.620 1.00 69.19 91 LEU A C 1
ATOM 769 O O . LEU A 1 91 ? -19.518 7.011 19.171 1.00 69.19 91 LEU A O 1
ATOM 773 N N . ASN A 1 92 ? -18.089 6.948 17.456 1.00 72.06 92 ASN A N 1
ATOM 774 C CA . ASN A 1 92 ? -18.726 8.035 16.712 1.00 72.06 92 ASN A CA 1
ATOM 775 C C . ASN A 1 92 ? -20.175 7.695 16.344 1.00 72.06 92 ASN A C 1
ATOM 777 O O . ASN A 1 92 ? -2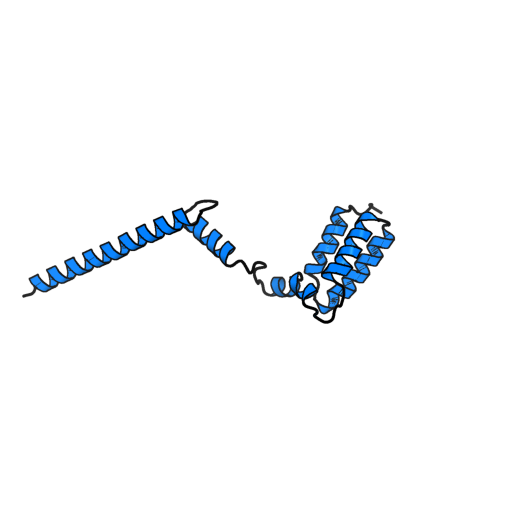1.030 8.572 16.356 1.00 72.06 92 ASN A O 1
ATOM 781 N N . THR A 1 93 ? -20.447 6.424 16.036 1.00 75.50 93 THR A N 1
ATOM 782 C CA . THR A 1 93 ? -21.803 5.934 15.746 1.00 75.50 93 THR A CA 1
ATOM 783 C C . THR A 1 93 ? -22.652 5.878 17.014 1.00 75.50 93 THR A C 1
ATOM 785 O O . THR A 1 93 ? -23.820 6.241 16.975 1.00 75.50 93 THR A O 1
ATOM 788 N N . PHE A 1 94 ? -22.068 5.461 18.140 1.00 71.88 94 PHE A N 1
ATOM 789 C CA . PHE A 1 94 ? -22.750 5.400 19.433 1.00 71.88 94 PHE A CA 1
ATOM 790 C C . PHE A 1 94 ? -23.204 6.782 19.924 1.00 71.88 94 PHE A C 1
ATOM 792 O O . PHE A 1 94 ? -24.295 6.917 20.462 1.00 71.88 94 PHE A O 1
ATOM 799 N N . ILE A 1 95 ? -22.383 7.810 19.697 1.00 72.56 95 ILE A N 1
ATOM 800 C CA . ILE A 1 95 ? -22.635 9.188 20.151 1.00 72.56 95 ILE A CA 1
ATOM 801 C C . ILE A 1 95 ? -23.297 10.039 19.040 1.00 72.56 95 ILE A C 1
ATOM 803 O O . ILE A 1 95 ? -23.590 11.208 19.250 1.00 72.56 95 ILE A O 1
ATOM 807 N N . ASP A 1 96 ? -23.542 9.472 17.851 1.00 71.38 96 ASP A N 1
ATOM 808 C CA . ASP A 1 96 ? -24.074 10.160 16.656 1.00 71.38 96 ASP A CA 1
ATOM 809 C C . ASP A 1 96 ? -23.299 11.441 16.265 1.00 71.38 96 ASP A C 1
ATOM 811 O O . ASP A 1 96 ? -23.848 12.458 15.838 1.00 71.38 96 ASP A O 1
ATOM 815 N N . ILE A 1 97 ? -21.971 11.416 16.419 1.00 69.75 97 ILE A N 1
ATOM 816 C CA . ILE A 1 97 ? -21.089 12.549 16.109 1.00 69.75 97 ILE A CA 1
ATOM 817 C C . ILE A 1 97 ? -19.994 12.106 15.137 1.00 69.75 97 ILE A C 1
ATOM 819 O O . ILE A 1 97 ? -19.269 11.139 15.354 1.00 69.75 97 ILE A O 1
ATOM 823 N N . LYS A 1 98 ? -19.817 12.884 14.062 1.00 58.72 98 LYS A N 1
ATOM 824 C CA . LYS A 1 98 ? -18.943 12.567 12.917 1.00 58.72 98 LYS A CA 1
ATOM 825 C C . LYS A 1 98 ? -17.452 12.411 13.269 1.00 58.72 98 LYS A C 1
ATOM 827 O O . LYS A 1 98 ? -16.757 11.647 12.601 1.00 58.72 98 LYS A O 1
ATOM 832 N N . GLN A 1 99 ? -16.964 13.120 14.291 1.00 58.91 99 GLN A N 1
ATOM 833 C CA . GLN A 1 99 ? -15.618 12.981 14.867 1.00 58.91 99 GLN A CA 1
ATOM 834 C C . GLN A 1 99 ? -15.644 13.362 16.354 1.00 58.91 99 GLN A C 1
ATOM 836 O O . GLN A 1 99 ? -15.580 14.541 16.697 1.00 58.91 99 GLN A O 1
ATOM 841 N N . THR A 1 100 ? -15.744 12.378 17.244 1.00 60.72 100 THR A N 1
ATOM 842 C CA . THR A 1 100 ? -15.638 12.616 18.688 1.00 60.72 100 THR A CA 1
ATOM 843 C C . THR A 1 100 ? -14.181 12.603 19.135 1.00 60.72 100 THR A C 1
ATOM 845 O O . THR A 1 100 ? -13.407 11.702 18.802 1.00 60.72 100 THR A O 1
ATOM 848 N N . SER A 1 101 ? -13.794 13.619 19.907 1.00 66.19 101 SER A N 1
ATOM 849 C CA . SER A 1 101 ? -12.604 13.535 20.751 1.00 66.19 101 SER A CA 1
ATOM 850 C C . SER A 1 101 ? -12.892 12.606 21.939 1.00 66.19 101 SER A C 1
ATOM 852 O O . SER A 1 101 ? -14.044 12.293 22.237 1.00 66.19 101 SER A O 1
ATOM 854 N N . ILE A 1 102 ? -11.855 12.153 22.646 1.00 69.94 102 ILE A N 1
ATOM 855 C CA . ILE A 1 102 ? -12.015 11.198 23.758 1.00 69.94 102 ILE A CA 1
ATOM 856 C C . ILE A 1 102 ? -12.821 11.757 24.946 1.00 69.94 102 ILE A C 1
ATOM 858 O O . ILE A 1 102 ? -13.358 11.001 25.751 1.00 69.94 102 ILE A O 1
ATOM 862 N N . ILE A 1 103 ? -12.936 13.083 25.050 1.00 75.94 103 ILE A N 1
ATOM 863 C CA . ILE A 1 103 ? -13.591 13.772 26.168 1.00 75.94 103 ILE A CA 1
ATOM 864 C C . ILE A 1 103 ? -15.122 13.558 26.178 1.00 75.94 103 ILE A C 1
ATOM 866 O O . ILE A 1 103 ? -15.630 13.125 27.210 1.00 75.94 103 ILE A O 1
ATOM 870 N N . PRO A 1 104 ? -15.864 13.780 25.071 1.00 68.00 104 PRO A N 1
ATOM 871 C CA . PRO A 1 104 ? -17.274 13.397 24.956 1.00 68.00 104 PRO A CA 1
ATOM 872 C C . PRO A 1 104 ? -17.561 11.946 25.356 1.00 68.00 104 PRO A C 1
ATOM 874 O O . PRO A 1 104 ? -18.483 11.697 26.126 1.00 68.00 104 PRO A O 1
ATOM 877 N N . ILE A 1 105 ? -16.729 11.004 24.899 1.00 71.44 105 ILE A N 1
ATOM 878 C CA . ILE A 1 105 ? -16.875 9.571 25.196 1.00 71.44 105 ILE A CA 1
ATOM 879 C C . ILE A 1 105 ? -16.729 9.305 26.701 1.00 71.44 105 ILE A C 1
ATOM 881 O O . ILE A 1 105 ? -17.532 8.588 27.290 1.00 71.44 105 ILE A O 1
ATOM 885 N N . LEU A 1 106 ? -15.723 9.906 27.343 1.00 79.38 106 LEU A N 1
ATOM 886 C CA . LEU A 1 106 ? -15.503 9.766 28.785 1.00 79.38 106 LEU A CA 1
ATOM 887 C C . LEU A 1 106 ? -16.662 10.321 29.617 1.00 79.38 106 LEU A C 1
ATOM 889 O O . LEU A 1 106 ? -16.978 9.764 30.666 1.00 79.38 106 LEU A O 1
ATOM 893 N N . ASN A 1 107 ? -17.277 11.415 29.174 1.00 79.50 107 ASN A N 1
ATOM 894 C CA . ASN A 1 107 ? -18.429 11.986 29.865 1.00 79.50 107 ASN A CA 1
ATOM 895 C C . ASN A 1 107 ? -19.657 11.078 29.745 1.00 79.50 107 ASN A C 1
ATOM 897 O O . ASN A 1 107 ? -20.343 10.873 30.742 1.00 79.50 107 ASN A O 1
ATOM 901 N N . GLU A 1 108 ? -19.884 10.478 28.576 1.00 78.38 108 GLU A N 1
ATOM 902 C CA . GLU A 1 108 ? -21.011 9.563 28.385 1.00 78.38 108 GLU A CA 1
ATOM 903 C C . GLU A 1 108 ? -20.852 8.280 29.209 1.00 78.38 108 GLU A C 1
ATOM 905 O O . GLU A 1 108 ? -21.773 7.884 29.916 1.00 78.38 108 GLU A O 1
ATOM 910 N N . LEU A 1 109 ? -19.648 7.699 29.250 1.00 80.56 109 LEU A N 1
ATOM 911 C CA . LEU A 1 109 ? -19.360 6.531 30.094 1.00 80.56 109 LEU A CA 1
ATOM 912 C C . LEU A 1 109 ? -19.564 6.820 31.589 1.00 80.56 109 LEU A C 1
ATOM 914 O O . LEU A 1 109 ? -20.081 5.975 32.320 1.00 80.56 109 LEU A O 1
ATOM 918 N N . LYS A 1 110 ? -19.197 8.022 32.054 1.00 82.50 110 LYS A N 1
ATOM 919 C CA . LYS A 1 110 ? -19.474 8.454 33.434 1.00 82.50 110 LYS A CA 1
ATOM 920 C C . LYS A 1 110 ? -20.975 8.573 33.702 1.00 82.50 110 LYS A C 1
ATOM 922 O O . LYS A 1 110 ? -21.427 8.180 34.776 1.00 82.50 110 LYS A O 1
ATOM 927 N N . ASN A 1 111 ? -21.736 9.097 32.742 1.00 80.81 111 ASN A N 1
ATOM 928 C CA . ASN A 1 111 ? -23.189 9.214 32.854 1.00 80.81 111 ASN A CA 1
ATOM 929 C C . ASN A 1 111 ? -23.856 7.833 32.904 1.00 80.81 111 ASN A C 1
ATOM 931 O O . ASN A 1 111 ? -24.691 7.590 33.775 1.00 80.81 111 ASN A O 1
ATOM 935 N N . GLU A 1 112 ? -23.458 6.908 32.027 1.00 77.56 112 GLU A N 1
ATOM 936 C CA . GLU A 1 112 ? -23.957 5.530 32.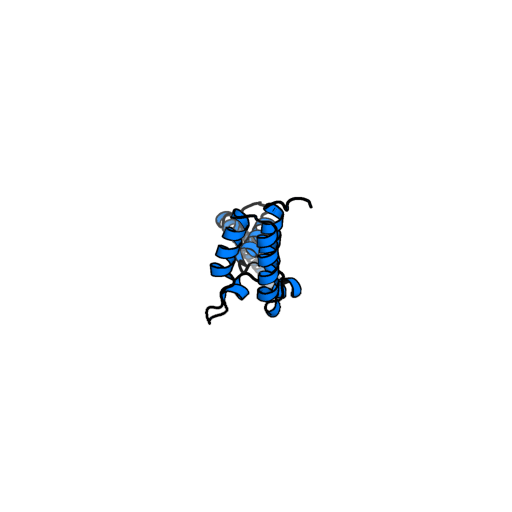038 1.00 77.56 112 GLU A CA 1
ATOM 937 C C . GLU A 1 112 ? -23.640 4.821 33.355 1.00 77.56 112 GLU A C 1
ATOM 939 O O . GLU A 1 112 ? -24.535 4.229 33.965 1.00 77.56 112 GLU A O 1
ATOM 944 N N . GLN A 1 113 ? -22.398 4.930 33.837 1.00 82.94 113 GLN A N 1
ATOM 945 C CA . GLN A 1 113 ? -21.988 4.348 35.114 1.00 82.94 113 GLN A CA 1
ATOM 946 C C . GLN A 1 113 ? -22.851 4.876 36.268 1.00 82.94 113 GLN A C 1
ATOM 948 O O . GLN A 1 113 ? -23.399 4.088 37.040 1.00 82.94 113 GLN A O 1
ATOM 953 N N . PHE A 1 114 ? -23.054 6.194 36.336 1.00 83.31 114 PHE A N 1
ATOM 954 C CA . PHE A 1 114 ? -23.910 6.817 37.344 1.00 83.31 114 PHE A CA 1
ATOM 955 C C . PHE A 1 114 ? -25.358 6.302 37.287 1.00 83.31 114 PHE A C 1
ATOM 957 O O . PHE A 1 114 ? -25.971 6.038 38.323 1.00 83.31 114 PHE A O 1
ATOM 964 N N . ILE A 1 115 ? -25.925 6.120 36.090 1.00 77.44 115 ILE A N 1
ATOM 965 C CA . ILE A 1 115 ? -27.284 5.583 35.921 1.00 77.44 115 ILE A CA 1
ATOM 966 C C . ILE A 1 115 ? -27.365 4.128 36.405 1.00 77.44 115 ILE A C 1
ATOM 968 O O . ILE A 1 115 ? -28.329 3.760 37.084 1.00 77.44 115 ILE A O 1
ATOM 972 N N . VAL A 1 116 ? -26.378 3.295 36.069 1.00 80.06 116 VAL A N 1
ATOM 973 C CA . VAL A 1 116 ? -26.346 1.869 36.436 1.00 80.06 116 VAL A CA 1
ATOM 974 C C . VAL A 1 116 ? -26.178 1.681 37.944 1.00 80.06 116 VAL A C 1
ATOM 976 O O . VAL A 1 116 ? -26.911 0.895 38.553 1.00 80.06 116 VAL A O 1
ATOM 979 N N . GLU A 1 117 ? -25.265 2.423 38.565 1.00 81.31 117 GLU A N 1
ATOM 980 C CA . GLU A 1 117 ? -25.018 2.362 40.009 1.00 81.31 117 GLU A CA 1
ATOM 981 C C . GLU A 1 117 ? -26.241 2.838 40.806 1.00 81.31 117 GLU A C 1
ATOM 983 O O . GLU A 1 117 ? -26.653 2.188 41.773 1.00 81.31 117 GLU A O 1
ATOM 988 N N . ASN A 1 118 ? -26.906 3.906 40.357 1.00 73.38 118 ASN A N 1
ATOM 989 C CA . ASN A 1 118 ? -28.118 4.400 41.011 1.00 73.38 118 ASN A CA 1
ATOM 990 C C . ASN A 1 118 ? -29.317 3.467 40.835 1.00 73.38 118 ASN A C 1
ATOM 992 O O . ASN A 1 118 ? -30.056 3.240 41.793 1.00 73.38 118 ASN A O 1
ATOM 996 N N . LYS A 1 119 ? -29.510 2.872 39.651 1.00 70.38 119 LYS A N 1
ATOM 997 C CA . LYS A 1 119 ? -30.557 1.856 39.442 1.00 70.38 119 LYS A CA 1
ATOM 998 C C . LYS A 1 119 ? -30.336 0.632 40.331 1.00 70.38 119 LYS A C 1
ATOM 1000 O O . LYS A 1 119 ? -31.291 0.135 40.926 1.00 70.38 119 LYS A O 1
ATOM 1005 N N . SER A 1 120 ? -29.088 0.187 40.466 1.00 60.62 120 SER A N 1
ATOM 1006 C CA . SER A 1 120 ? -28.717 -0.940 41.332 1.00 60.62 120 SER A CA 1
ATOM 1007 C C . SER A 1 120 ? -28.948 -0.618 42.813 1.00 60.62 120 SER A C 1
ATOM 1009 O O . SER A 1 120 ? -29.464 -1.446 43.562 1.00 60.62 120 SER A O 1
ATOM 1011 N N . SER A 1 121 ? -28.656 0.617 43.223 1.00 61.12 121 SER A N 1
ATOM 1012 C CA . SER A 1 121 ? -28.881 1.103 44.589 1.00 61.12 121 SER A CA 1
ATOM 1013 C C . SER A 1 121 ? -30.370 1.197 44.935 1.00 61.12 121 SER A C 1
ATOM 1015 O O . SER A 1 121 ? -30.789 0.726 45.992 1.00 61.12 121 SER A O 1
ATOM 1017 N N . ILE A 1 122 ? -31.194 1.724 44.023 1.00 62.09 122 ILE A N 1
ATOM 1018 C CA . ILE A 1 122 ? -32.656 1.788 44.183 1.00 62.09 122 ILE A CA 1
ATOM 1019 C C . ILE A 1 122 ? -33.254 0.377 44.258 1.00 62.09 122 ILE A C 1
ATOM 1021 O O . ILE A 1 122 ? -34.086 0.103 45.123 1.00 62.09 122 ILE A O 1
ATOM 1025 N N . PHE A 1 123 ? -32.800 -0.541 43.402 1.00 60.41 123 PHE A N 1
ATOM 1026 C CA . PHE A 1 123 ? -33.241 -1.934 43.429 1.00 60.41 123 PHE A CA 1
ATOM 1027 C C . PHE A 1 123 ? -32.907 -2.617 44.768 1.00 60.41 123 PHE A C 1
ATOM 1029 O O . PHE A 1 123 ? -33.784 -3.239 45.367 1.00 60.41 123 PHE A O 1
ATOM 1036 N N . CYS A 1 124 ? -31.692 -2.427 45.295 1.00 59.31 124 CYS A N 1
ATOM 1037 C CA . CYS A 1 124 ? -31.294 -2.913 46.623 1.00 59.31 124 CYS A CA 1
ATOM 1038 C C . CYS A 1 124 ? -32.096 -2.288 47.779 1.00 59.31 124 CYS A C 1
ATOM 1040 O O . CYS A 1 124 ? -32.329 -2.941 48.797 1.00 59.31 12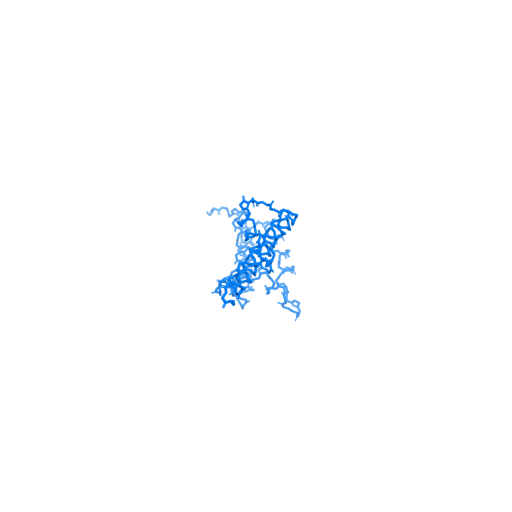4 CYS A O 1
ATOM 1042 N N . MET A 1 125 ? -32.531 -1.032 47.662 1.00 58.22 125 MET A N 1
ATOM 1043 C CA . MET A 1 125 ? -33.378 -0.402 48.682 1.00 58.22 125 MET A CA 1
ATOM 1044 C C . MET A 1 125 ? -34.802 -0.977 48.686 1.00 58.22 125 MET A C 1
ATOM 1046 O O . MET A 1 125 ? -35.352 -1.242 49.756 1.00 58.22 125 MET A O 1
ATOM 1050 N N . ILE A 1 126 ? -35.382 -1.230 47.509 1.00 62.12 126 ILE A N 1
ATOM 1051 C CA . ILE A 1 126 ? -36.732 -1.798 47.367 1.00 62.12 126 ILE A CA 1
ATOM 1052 C C . ILE A 1 126 ? -36.784 -3.244 47.882 1.00 62.12 126 ILE A C 1
ATOM 1054 O O . ILE A 1 126 ? -37.718 -3.619 48.594 1.00 62.12 126 ILE A O 1
ATOM 1058 N N . THR A 1 127 ? -35.776 -4.062 47.573 1.00 60.03 127 THR A N 1
ATOM 1059 C CA . THR A 1 127 ? -35.713 -5.454 48.049 1.00 60.03 127 THR A CA 1
ATOM 1060 C C . THR A 1 127 ? -35.568 -5.537 49.569 1.00 60.03 127 THR A C 1
ATOM 1062 O O . THR A 1 127 ? -36.248 -6.348 50.199 1.00 60.03 127 THR A O 1
ATOM 1065 N N . ASN A 1 128 ? -34.779 -4.651 50.183 1.00 58.94 128 ASN A N 1
ATOM 1066 C CA . ASN A 1 128 ? -34.628 -4.590 51.640 1.00 58.94 128 ASN A CA 1
ATOM 1067 C C . ASN A 1 128 ? -35.902 -4.120 52.367 1.00 58.94 128 ASN A C 1
ATOM 1069 O O . ASN A 1 128 ? -36.239 -4.672 53.414 1.00 58.94 128 ASN A O 1
ATOM 1073 N N . GLN A 1 129 ? -36.656 -3.164 51.812 1.00 56.69 129 GLN A N 1
ATOM 1074 C CA . GLN A 1 129 ? -37.947 -2.748 52.384 1.00 56.69 129 GLN A CA 1
ATOM 1075 C C . GLN A 1 129 ? -39.006 -3.858 52.314 1.00 56.69 129 GLN A C 1
ATOM 1077 O O . GLN A 1 129 ? -39.788 -4.032 53.250 1.00 56.69 129 GLN A O 1
ATOM 1082 N N . ASN A 1 130 ? -39.016 -4.643 51.234 1.00 56.66 130 ASN A N 1
ATOM 1083 C CA . ASN A 1 130 ? -39.927 -5.779 51.095 1.00 56.66 130 ASN A CA 1
ATOM 1084 C C . ASN A 1 130 ? -39.551 -6.943 52.028 1.00 56.66 130 ASN A C 1
ATOM 1086 O O . ASN A 1 130 ? -40.440 -7.593 52.569 1.00 56.66 130 ASN A O 1
ATOM 1090 N N . ALA A 1 131 ? -38.259 -7.164 52.288 1.00 56.22 131 ALA A N 1
ATOM 1091 C CA . ALA A 1 131 ? -37.796 -8.167 53.250 1.00 56.22 131 ALA A CA 1
ATOM 1092 C C . ALA A 1 131 ? -38.131 -7.807 54.714 1.00 56.22 131 ALA A C 1
ATOM 1094 O O . ALA A 1 131 ? -38.338 -8.700 55.533 1.00 56.22 131 ALA A O 1
ATOM 1095 N N . GLN A 1 132 ? -38.220 -6.513 55.048 1.00 55.41 132 GLN A N 1
ATOM 1096 C CA . GLN A 1 132 ? -38.595 -6.037 56.387 1.00 55.41 132 GLN A CA 1
ATOM 1097 C C . GLN A 1 132 ? -40.111 -6.038 56.647 1.00 55.41 132 GLN A C 1
ATOM 1099 O O . GLN A 1 132 ? -40.510 -6.101 57.802 1.00 55.41 132 GLN A O 1
ATOM 1104 N N . LYS A 1 133 ? -40.956 -6.010 55.606 1.00 53.50 133 LYS A N 1
ATOM 1105 C CA . LYS A 1 133 ? -42.429 -6.077 55.731 1.00 53.50 133 LYS A CA 1
ATOM 1106 C C . LYS A 1 133 ? -42.998 -7.494 55.906 1.00 53.50 133 LYS A C 1
ATOM 1108 O O . LYS A 1 133 ? -44.200 -7.629 56.103 1.00 53.50 133 LYS A O 1
ATOM 1113 N N . ILE A 1 134 ? -42.169 -8.534 55.789 1.00 53.62 134 ILE A N 1
ATOM 1114 C CA . ILE A 1 134 ? -42.575 -9.953 55.899 1.00 53.62 134 ILE A CA 1
ATOM 1115 C C . ILE A 1 134 ? -42.193 -10.544 57.281 1.00 53.62 134 ILE A C 1
ATOM 1117 O O . ILE A 1 134 ? -42.350 -11.738 57.521 1.00 53.62 134 ILE A O 1
ATOM 1121 N N . ARG A 1 135 ? -41.715 -9.717 58.217 1.00 44.19 135 ARG A N 1
ATOM 1122 C CA . ARG A 1 135 ? -41.549 -10.068 59.638 1.00 44.19 135 ARG A CA 1
ATOM 1123 C C . ARG A 1 135 ? -42.577 -9.334 60.482 1.00 44.19 135 ARG A C 1
ATOM 1125 O O . ARG A 1 135 ? -42.974 -9.924 61.507 1.00 44.19 135 ARG A O 1
#

Organism: NCBI:txid83296

Radius of gyration: 28.66 Å; chains: 1; bounding box: 60×29×90 Å

Sequence (135 aa):
MEHLSIKMVVKMILSLSFVPLNDVLIVAARLKRYIIEEKSVDVLCLFEWFQTEYLENDVSSKKIVFWNVFERTRQYIPRTTNSLEVYHRHLNTFIDIKQTSIIPILNELKNEQFIVENKSSIFCMITNQNAQKIR

Foldseek 3Di:
DPLDDLVVLVVQLLCLLQDPPVCSLVSLVVSLVVVVVSVDPVSNVVSVVCCVQQPDCDPPSVRSVLRRCNVVVVVVNDPDPPVVVVVQVVQCVVVVHPGDDVPVVVVVVVVVVVVVVVVVVVVVVVVVVVVVVVD